Protein AF-A0A977L154-F1 (afdb_monomer)

Mean predicted aligned error: 8.56 Å

Solvent-accessible surface area (backbone atoms only — not comparable to full-atom values): 4660 Å² total; per-residue (Å²): 133,86,77,82,60,89,88,70,61,53,70,66,58,47,51,50,53,52,54,47,68,73,50,70,62,54,68,60,51,49,49,51,25,49,53,54,18,51,52,20,47,53,51,22,52,53,35,50,51,38,53,75,68,67,56,89,52,92,60,40,64,62,51,28,51,49,20,49,51,48,21,53,50,22,51,50,53,42,58,59,75,74,103

Structure (mmCIF, N/CA/C/O backbone):
data_AF-A0A977L154-F1
#
_entry.id   AF-A0A977L154-F1
#
loop_
_atom_site.group_PDB
_atom_site.id
_atom_site.type_symbol
_atom_site.label_atom_id
_atom_site.label_alt_id
_atom_site.label_comp_id
_atom_site.label_asym_id
_atom_site.label_entity_id
_atom_site.label_seq_id
_atom_site.pdbx_PDB_ins_code
_atom_site.Cartn_x
_atom_site.Cartn_y
_atom_site.Cartn_z
_atom_site.occupancy
_atom_site.B_iso_or_equiv
_atom_site.auth_seq_id
_atom_site.auth_comp_id
_atom_site.auth_asym_id
_atom_site.auth_atom_id
_atom_site.pdbx_PDB_model_num
ATOM 1 N N . MET A 1 1 ? -23.886 23.494 31.875 1.00 49.19 1 MET A N 1
ATOM 2 C CA . MET A 1 1 ? -23.634 22.209 31.182 1.00 49.19 1 MET A CA 1
ATOM 3 C C . MET A 1 1 ? -23.798 21.076 32.183 1.00 49.19 1 MET A C 1
ATOM 5 O O . MET A 1 1 ? -22.974 20.947 33.078 1.00 49.19 1 MET A O 1
ATOM 9 N N . VAL A 1 2 ? -24.880 20.302 32.090 1.00 55.47 2 VAL A N 1
ATOM 10 C CA . VAL A 1 2 ? -25.089 19.123 32.945 1.00 55.47 2 VAL A CA 1
ATOM 11 C C . VAL A 1 2 ? -24.153 18.020 32.449 1.00 55.47 2 VAL A C 1
ATOM 13 O O . VAL A 1 2 ? -24.299 17.563 31.318 1.00 55.47 2 VAL A O 1
ATOM 16 N N . LYS A 1 3 ? -23.162 17.619 33.256 1.00 55.25 3 LYS A N 1
ATOM 17 C CA . LYS A 1 3 ? -22.354 16.421 32.979 1.00 55.25 3 LYS A CA 1
ATOM 18 C C . LYS A 1 3 ? -23.270 15.202 33.145 1.00 55.25 3 LYS A C 1
ATOM 20 O O . LYS A 1 3 ? -23.760 15.000 34.256 1.00 55.25 3 LYS A O 1
ATOM 25 N N . PRO A 1 4 ? -23.536 14.403 32.096 1.00 57.97 4 PRO A N 1
ATOM 26 C CA . PRO A 1 4 ? -24.353 13.210 32.255 1.00 57.97 4 PRO A CA 1
ATOM 27 C C . PRO A 1 4 ? -23.647 12.240 33.209 1.00 57.97 4 PRO A C 1
ATOM 29 O O . PRO A 1 4 ? -22.466 11.929 33.050 1.00 57.97 4 PRO A O 1
ATOM 32 N N . SER A 1 5 ? -24.373 11.805 34.238 1.00 58.69 5 SER A N 1
ATOM 33 C CA . SER A 1 5 ? -23.890 10.832 35.215 1.00 58.69 5 SER A CA 1
ATOM 34 C C . SER A 1 5 ? -23.637 9.483 34.518 1.00 58.69 5 SER A C 1
ATOM 36 O O . SER A 1 5 ? -24.512 9.022 33.778 1.00 58.69 5 SER A O 1
ATOM 38 N N . PRO A 1 6 ? -22.495 8.805 34.758 1.00 59.03 6 PRO A N 1
ATOM 39 C CA . PRO A 1 6 ? -22.149 7.539 34.099 1.00 59.03 6 PRO A CA 1
ATOM 40 C C . PRO A 1 6 ? -23.166 6.405 34.323 1.00 59.03 6 PRO A C 1
ATOM 42 O O . PRO A 1 6 ? -23.126 5.398 33.623 1.00 59.03 6 PRO A O 1
ATOM 45 N N . LYS A 1 7 ? -24.102 6.568 35.267 1.00 58.12 7 LYS A N 1
ATOM 46 C CA . LYS A 1 7 ? -25.159 5.599 35.592 1.00 58.12 7 LYS A CA 1
ATOM 47 C C . LYS A 1 7 ? -26.374 5.614 34.644 1.00 58.12 7 LYS A C 1
ATOM 49 O O . LYS A 1 7 ? -27.288 4.831 34.864 1.00 58.12 7 LYS A O 1
ATOM 54 N N . GLN A 1 8 ? -26.413 6.474 33.620 1.00 63.75 8 GLN A N 1
ATOM 55 C CA . GLN A 1 8 ? -27.586 6.637 32.734 1.00 63.75 8 GLN A CA 1
ATOM 56 C C . GLN A 1 8 ? -27.339 6.301 31.252 1.00 63.75 8 GLN A C 1
ATOM 58 O O . GLN A 1 8 ? -28.150 6.645 30.391 1.00 63.75 8 GLN A O 1
ATOM 63 N N . LEU A 1 9 ? -26.234 5.637 30.910 1.00 65.62 9 LEU A N 1
ATOM 64 C CA . LEU A 1 9 ? -26.082 5.105 29.555 1.00 65.62 9 LEU A CA 1
ATOM 65 C C . LEU A 1 9 ? -26.940 3.847 29.423 1.00 65.62 9 LEU A C 1
ATOM 67 O O . LEU A 1 9 ? -26.742 2.884 30.162 1.00 65.62 9 LEU A O 1
ATOM 71 N N . SER A 1 10 ? -27.883 3.852 28.476 1.00 77.69 10 SER A N 1
ATOM 72 C CA . SER A 1 10 ? -28.597 2.629 28.117 1.00 77.69 10 SER A CA 1
ATOM 73 C C . SER A 1 10 ? -27.578 1.539 27.745 1.00 77.69 10 SER A C 1
ATOM 75 O O . SER A 1 10 ? -26.530 1.862 27.167 1.00 77.69 10 SER A O 1
ATOM 77 N N . PRO A 1 11 ? -27.851 0.258 28.052 1.00 77.62 11 PRO A N 1
ATOM 78 C CA . PRO A 1 11 ? -26.926 -0.843 27.775 1.00 77.62 11 PRO A CA 1
ATOM 79 C C . PRO A 1 11 ? -26.428 -0.853 26.323 1.00 77.62 11 PRO A C 1
ATOM 81 O O . PRO A 1 11 ? -25.257 -1.114 26.065 1.00 77.62 11 PRO A O 1
ATOM 84 N N . GLU A 1 12 ? -27.294 -0.465 25.386 1.00 78.94 12 GLU A N 1
ATOM 85 C CA . GLU A 1 12 ? -26.990 -0.322 23.960 1.00 78.94 12 GLU A CA 1
ATOM 86 C C . GLU A 1 12 ? -25.958 0.776 23.667 1.00 78.94 12 GLU A C 1
ATOM 88 O O . GLU A 1 12 ? -24.995 0.549 22.932 1.00 78.94 12 GLU A O 1
ATOM 93 N N . LYS A 1 13 ? -26.112 1.966 24.268 1.00 79.31 13 LYS A N 1
ATOM 94 C CA . LYS A 1 13 ? -25.147 3.065 24.107 1.00 79.31 13 LYS A CA 1
ATOM 95 C C . LYS A 1 13 ? -23.802 2.702 24.725 1.00 79.31 13 LYS A C 1
ATOM 97 O O . LYS A 1 13 ? -22.766 2.987 24.130 1.00 79.31 13 LYS A O 1
ATOM 102 N N . TYR A 1 14 ? -23.807 2.037 25.880 1.00 80.75 14 TYR A N 1
ATOM 103 C CA . TYR A 1 14 ? -22.581 1.558 26.515 1.00 80.75 14 TYR A CA 1
ATOM 104 C C . TYR A 1 14 ? -21.879 0.482 25.672 1.00 80.75 14 TYR A C 1
ATOM 106 O O . TYR A 1 14 ? -20.665 0.548 25.481 1.00 80.75 14 TYR A O 1
ATOM 114 N N . ALA A 1 15 ? -22.628 -0.468 25.104 1.00 79.81 15 ALA A N 1
ATOM 115 C CA . ALA A 1 15 ? -22.086 -1.496 24.217 1.00 79.81 15 ALA A CA 1
ATOM 116 C C . ALA A 1 15 ? -21.458 -0.895 22.951 1.00 79.81 15 ALA A C 1
ATOM 118 O O . ALA A 1 15 ? -20.361 -1.300 22.561 1.00 79.81 15 ALA A O 1
ATOM 119 N N . ARG A 1 16 ? -22.101 0.117 22.353 1.00 76.88 16 ARG A N 1
ATOM 120 C CA . ARG A 1 16 ? -21.577 0.829 21.181 1.00 76.88 16 ARG A CA 1
ATOM 121 C C . ARG A 1 16 ? -20.301 1.611 21.500 1.00 76.88 16 ARG A C 1
ATOM 123 O O . ARG A 1 16 ? -19.312 1.456 20.793 1.00 76.88 16 ARG A O 1
ATOM 130 N N . LEU A 1 17 ? -20.279 2.360 22.604 1.00 78.38 17 LEU A N 1
ATOM 131 C CA . LEU A 1 17 ? -19.080 3.076 23.062 1.00 78.38 17 LEU A CA 1
ATOM 132 C C . LEU A 1 17 ? -17.927 2.116 23.378 1.00 78.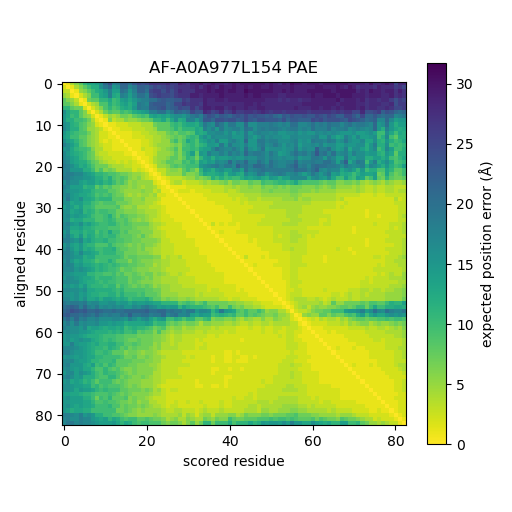38 17 LEU A C 1
ATOM 134 O O . LEU A 1 17 ? -16.777 2.390 23.045 1.00 78.38 17 LEU A O 1
ATOM 138 N N . ARG A 1 18 ? -18.225 0.958 23.977 1.00 77.50 18 ARG A N 1
ATOM 139 C CA . ARG A 1 18 ? -17.232 -0.091 24.238 1.00 77.50 18 ARG A CA 1
ATOM 140 C C . ARG A 1 18 ? -16.696 -0.706 22.942 1.00 77.50 18 ARG A C 1
ATOM 142 O O . ARG A 1 18 ? -15.511 -1.023 22.875 1.00 77.50 18 ARG A O 1
ATOM 149 N N . ALA A 1 19 ? -17.539 -0.860 21.921 1.00 76.62 19 ALA A N 1
ATOM 150 C CA . ALA A 1 19 ? -17.123 -1.324 20.598 1.00 76.62 19 ALA A CA 1
ATOM 151 C C . ALA A 1 19 ? -16.232 -0.293 19.882 1.00 76.62 19 ALA A C 1
ATOM 153 O O . ALA A 1 19 ? -15.193 -0.659 19.337 1.00 76.62 19 ALA A O 1
ATOM 154 N N . GLU A 1 20 ? -16.585 0.992 19.948 1.00 71.31 20 GLU A N 1
ATOM 155 C CA . GLU A 1 20 ? -15.788 2.091 19.386 1.00 71.31 20 GLU A CA 1
ATOM 156 C C . G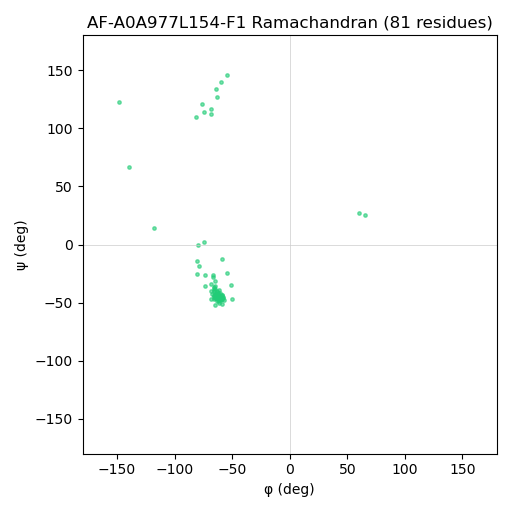LU A 1 20 ? -14.440 2.246 20.112 1.00 71.31 20 GLU A C 1
ATOM 158 O O . GLU A 1 20 ? -13.404 2.405 19.468 1.00 71.31 20 GLU A O 1
ATOM 163 N N . ALA A 1 21 ? -14.419 2.088 21.440 1.00 75.12 21 ALA A N 1
ATOM 164 C CA . ALA A 1 21 ? -13.193 2.107 22.241 1.00 75.12 21 ALA A CA 1
ATOM 165 C C . ALA A 1 21 ? -12.260 0.918 21.956 1.00 75.12 21 ALA A C 1
ATOM 167 O O . ALA A 1 21 ? -11.050 1.027 22.148 1.00 75.12 21 ALA A O 1
ATOM 168 N N . LYS A 1 22 ? -12.796 -0.218 21.490 1.00 76.81 22 LYS A N 1
ATOM 169 C CA . LYS A 1 22 ? -12.003 -1.411 21.156 1.00 76.81 22 LYS A CA 1
ATOM 170 C C . LYS A 1 22 ? -11.201 -1.242 19.859 1.00 76.81 22 LYS A C 1
ATOM 172 O O . LYS A 1 22 ? -10.168 -1.886 19.705 1.00 76.81 22 LYS A O 1
ATOM 177 N N . ALA A 1 23 ? -11.655 -0.389 18.938 1.00 74.94 23 ALA A N 1
ATOM 178 C CA . ALA A 1 23 ? -10.984 -0.126 17.664 1.00 74.94 23 ALA A CA 1
ATOM 179 C C . ALA A 1 23 ? -11.036 1.373 17.306 1.00 74.94 23 ALA A C 1
ATOM 181 O O . ALA A 1 23 ? -11.678 1.752 16.318 1.00 74.94 23 ALA A O 1
ATOM 182 N N . PRO A 1 24 ? -10.352 2.238 18.078 1.00 80.25 24 PRO A N 1
ATOM 183 C CA . PRO A 1 24 ? -10.391 3.677 17.850 1.00 80.25 24 PRO A CA 1
ATOM 184 C C . PRO A 1 24 ? -9.877 4.003 16.444 1.00 80.25 24 PRO A C 1
ATOM 186 O O . PRO A 1 24 ? -8.920 3.391 15.970 1.00 80.25 24 PRO A O 1
ATOM 189 N N . TYR A 1 25 ? -10.519 4.956 15.765 1.00 84.06 25 TYR A N 1
ATOM 190 C CA . TYR A 1 25 ? -10.111 5.465 14.445 1.00 84.06 25 TYR A CA 1
ATOM 191 C C . TYR A 1 25 ? -10.069 4.430 13.303 1.00 84.06 25 TYR A C 1
ATOM 193 O O . TYR A 1 25 ? -9.333 4.616 12.332 1.00 84.06 25 TYR A O 1
ATOM 201 N N . LYS A 1 26 ? -10.869 3.355 13.369 1.00 85.38 26 LYS A N 1
ATOM 202 C CA . LYS A 1 26 ? -10.943 2.336 12.301 1.00 85.38 26 LYS A CA 1
ATOM 203 C C . LYS A 1 26 ? -11.160 2.940 10.905 1.00 85.38 26 LYS A C 1
ATOM 205 O O . LYS A 1 26 ? -10.426 2.607 9.978 1.00 85.38 26 LYS A O 1
ATOM 210 N N . GLY A 1 27 ? -12.105 3.875 10.774 1.00 86.88 27 GLY A N 1
ATOM 211 C CA . GLY A 1 27 ? -12.380 4.550 9.500 1.00 86.88 27 GLY A CA 1
ATOM 212 C C . GLY A 1 27 ? -11.195 5.370 8.978 1.00 86.88 27 GLY A C 1
ATOM 213 O O . GLY A 1 27 ? -10.883 5.311 7.793 1.00 86.88 27 GLY A O 1
ATOM 214 N N . LEU A 1 28 ? -10.473 6.065 9.865 1.00 91.06 28 LEU A N 1
ATOM 215 C CA . LEU A 1 28 ? -9.278 6.827 9.490 1.00 91.06 28 LEU A CA 1
ATOM 216 C C . LEU A 1 28 ? -8.161 5.908 8.980 1.00 91.06 28 LEU A C 1
ATOM 218 O O . LEU A 1 28 ? -7.541 6.208 7.965 1.00 91.06 28 LEU A O 1
ATOM 222 N N . ARG A 1 29 ? -7.928 4.764 9.639 1.00 92.25 29 ARG A N 1
ATOM 223 C CA . ARG A 1 29 ? -6.952 3.772 9.160 1.00 92.25 29 ARG A CA 1
ATOM 224 C C . ARG A 1 29 ? -7.314 3.256 7.771 1.00 92.25 29 ARG A C 1
ATOM 226 O O . ARG A 1 29 ? -6.462 3.244 6.892 1.00 92.25 29 ARG A O 1
ATOM 233 N N . GLN A 1 30 ? -8.576 2.884 7.558 1.00 92.06 30 GLN A N 1
ATOM 234 C CA . GLN A 1 30 ? -9.054 2.417 6.254 1.00 92.06 30 GLN A CA 1
ATOM 235 C C . GLN A 1 30 ? -8.896 3.484 5.166 1.00 92.06 30 GLN A C 1
ATOM 237 O O . GLN A 1 30 ? -8.448 3.159 4.069 1.00 92.06 30 GLN A O 1
ATOM 242 N N . PHE A 1 31 ? -9.196 4.747 5.480 1.00 95.00 31 PHE A N 1
ATOM 243 C CA . PHE A 1 31 ? -8.972 5.867 4.570 1.00 95.00 31 PHE A CA 1
ATOM 244 C C . PHE A 1 31 ? -7.496 5.990 4.175 1.00 95.00 31 PHE A C 1
ATOM 246 O O . PHE A 1 31 ? -7.189 6.097 2.990 1.00 95.00 31 PHE A O 1
ATOM 253 N N . LEU A 1 32 ? -6.578 5.900 5.142 1.00 95.50 32 LEU A N 1
ATOM 254 C CA . LEU A 1 32 ? -5.138 5.937 4.874 1.00 95.50 32 LEU A CA 1
ATOM 255 C C . LEU A 1 32 ? -4.680 4.745 4.026 1.00 95.50 32 LEU A C 1
ATOM 257 O O . LEU A 1 32 ? -3.933 4.937 3.070 1.00 95.50 32 LEU A O 1
ATOM 261 N N . TYR A 1 33 ? -5.148 3.530 4.324 1.00 95.06 33 TYR A N 1
ATOM 262 C CA . TYR A 1 33 ? -4.797 2.337 3.546 1.00 95.06 33 TYR A CA 1
ATOM 263 C C . TYR A 1 33 ? -5.271 2.448 2.098 1.00 95.06 33 TYR A C 1
ATOM 265 O O . TYR A 1 33 ? -4.507 2.165 1.177 1.00 95.06 33 TYR A O 1
ATOM 273 N N . LEU A 1 34 ? -6.506 2.901 1.881 1.00 95.31 34 LEU A N 1
ATOM 274 C CA . LEU A 1 34 ? -7.042 3.086 0.536 1.00 95.31 34 LEU A CA 1
ATOM 275 C C . LEU A 1 34 ? -6.337 4.229 -0.198 1.00 95.31 34 LEU A C 1
ATOM 277 O O . LEU A 1 34 ? -5.917 4.039 -1.333 1.00 95.31 34 LEU A O 1
ATOM 281 N N . GLY A 1 35 ? -6.151 5.385 0.443 1.00 97.00 35 GLY A N 1
ATOM 282 C CA . GLY A 1 35 ? -5.502 6.543 -0.175 1.00 97.00 35 GLY A CA 1
ATOM 283 C C . GLY A 1 35 ? -4.058 6.254 -0.585 1.00 97.00 35 GLY A C 1
ATOM 284 O O . GLY A 1 35 ? -3.686 6.462 -1.741 1.00 97.00 35 GLY A O 1
ATOM 285 N N . LEU A 1 36 ? -3.255 5.712 0.335 1.00 96.81 36 LEU A N 1
ATOM 286 C CA . LEU A 1 36 ? -1.863 5.354 0.054 1.00 96.81 36 LEU A CA 1
ATOM 287 C C . LEU A 1 36 ? -1.763 4.171 -0.915 1.00 96.81 36 LEU A C 1
ATOM 289 O O . LEU A 1 36 ? -0.931 4.199 -1.816 1.00 96.81 36 LEU A O 1
ATOM 293 N N . GLY A 1 37 ? -2.620 3.156 -0.773 1.00 96.69 37 GLY A N 1
ATOM 294 C CA . GLY A 1 37 ? -2.621 1.983 -1.648 1.00 96.69 37 GLY A CA 1
ATOM 295 C C . GLY A 1 37 ? -3.002 2.312 -3.092 1.00 96.69 37 GLY A C 1
ATOM 296 O O . GLY A 1 37 ? -2.323 1.875 -4.022 1.00 96.69 37 GLY A O 1
ATOM 297 N N . LEU A 1 38 ? -4.045 3.123 -3.295 1.00 97.19 38 LEU A N 1
ATOM 298 C CA . LEU A 1 38 ? -4.454 3.578 -4.628 1.00 97.19 38 LEU A CA 1
ATOM 299 C C . LEU A 1 38 ? -3.384 4.471 -5.258 1.00 97.19 38 LEU A C 1
ATOM 301 O O . LEU A 1 38 ? -3.023 4.258 -6.414 1.00 97.19 38 LEU A O 1
ATOM 305 N N . SER A 1 39 ? -2.833 5.414 -4.489 1.00 97.25 39 SER A N 1
ATOM 306 C CA . SER A 1 39 ? -1.738 6.274 -4.950 1.00 97.25 39 SER A CA 1
ATOM 307 C C . SER A 1 39 ? -0.529 5.448 -5.398 1.00 97.25 39 SER A C 1
ATOM 309 O O . SER A 1 39 ? -0.026 5.623 -6.510 1.00 97.25 39 SER A O 1
ATOM 311 N N . ALA A 1 40 ? -0.124 4.469 -4.584 1.00 96.75 40 ALA A N 1
ATOM 312 C CA . ALA A 1 40 ? 0.994 3.598 -4.914 1.00 96.75 40 ALA A CA 1
ATOM 313 C C . ALA A 1 40 ? 0.722 2.724 -6.147 1.00 96.75 40 ALA A C 1
ATOM 315 O O . ALA A 1 40 ? 1.606 2.520 -6.974 1.00 96.75 40 ALA A O 1
ATOM 316 N N . THR A 1 41 ? -0.518 2.265 -6.327 1.00 97.25 41 THR A N 1
ATOM 317 C CA . THR A 1 41 ? -0.926 1.495 -7.514 1.00 97.25 41 THR A CA 1
ATOM 318 C C . THR A 1 41 ? -0.808 2.326 -8.793 1.00 97.25 41 THR A C 1
ATOM 320 O O . THR A 1 41 ? -0.277 1.845 -9.795 1.00 97.25 41 THR A O 1
ATOM 323 N N . ILE A 1 42 ? -1.242 3.591 -8.759 1.00 97.44 42 ILE A N 1
ATOM 324 C CA . ILE A 1 42 ? -1.091 4.518 -9.891 1.00 97.44 42 ILE A CA 1
ATOM 325 C C . ILE A 1 42 ? 0.397 4.745 -10.189 1.00 97.44 42 ILE A C 1
ATOM 327 O O . ILE A 1 42 ? 0.821 4.630 -11.340 1.00 97.44 42 ILE A O 1
ATOM 331 N N . GLY A 1 43 ? 1.205 5.001 -9.155 1.00 95.50 43 GLY A N 1
ATOM 332 C CA . GLY A 1 43 ? 2.654 5.156 -9.289 1.00 95.50 43 GLY A CA 1
ATOM 333 C C . GLY A 1 43 ? 3.327 3.924 -9.899 1.00 95.50 43 GLY A C 1
ATOM 334 O O . GLY A 1 43 ? 4.121 4.057 -10.830 1.00 95.50 43 GLY A O 1
ATOM 335 N N . ALA A 1 44 ? 2.972 2.722 -9.436 1.00 96.69 44 ALA A N 1
ATOM 336 C CA . ALA A 1 44 ? 3.462 1.463 -9.993 1.00 96.69 44 ALA A CA 1
ATOM 337 C C . ALA A 1 44 ? 3.097 1.324 -11.477 1.00 96.69 44 ALA A C 1
ATOM 339 O O . ALA A 1 44 ? 3.964 0.990 -12.279 1.00 96.69 44 ALA A O 1
ATOM 340 N N . GLY A 1 45 ? 1.856 1.644 -11.859 1.00 96.62 45 GLY A N 1
ATOM 341 C CA . GLY A 1 45 ? 1.423 1.630 -13.258 1.00 96.62 45 GLY A CA 1
ATOM 342 C C . GLY A 1 45 ? 2.253 2.568 -14.138 1.00 96.62 45 GLY A C 1
ATOM 343 O O . GLY A 1 45 ? 2.700 2.177 -15.213 1.00 96.62 45 GLY A O 1
ATOM 344 N N . ILE A 1 46 ? 2.541 3.777 -13.653 1.00 95.44 46 ILE A N 1
ATOM 345 C CA . ILE A 1 46 ? 3.373 4.754 -14.365 1.00 95.44 46 ILE A CA 1
ATOM 346 C C . ILE A 1 46 ? 4.809 4.240 -14.556 1.00 95.44 46 ILE A C 1
ATOM 348 O O . ILE A 1 46 ? 5.332 4.301 -15.669 1.00 95.44 46 ILE A O 1
ATOM 352 N N . PHE A 1 47 ? 5.460 3.728 -13.507 1.00 94.81 47 PHE A N 1
ATOM 353 C CA . PHE A 1 47 ? 6.824 3.192 -13.623 1.00 94.81 47 PHE A CA 1
ATOM 354 C C . PHE A 1 47 ? 6.883 1.913 -14.460 1.00 94.81 47 PHE A C 1
ATOM 356 O O . PHE A 1 47 ? 7.845 1.714 -15.197 1.00 94.81 47 PHE A O 1
ATOM 363 N N . PHE A 1 48 ? 5.845 1.082 -14.400 1.00 95.56 48 PHE A N 1
ATOM 364 C CA . PHE A 1 48 ? 5.721 -0.111 -15.227 1.00 95.56 48 PHE A CA 1
ATOM 365 C C . PHE A 1 48 ? 5.620 0.247 -16.713 1.00 95.56 48 PHE A C 1
ATOM 367 O O . PHE A 1 48 ? 6.353 -0.304 -17.530 1.00 95.56 48 PHE A O 1
ATOM 374 N N . LEU A 1 49 ? 4.784 1.226 -17.069 1.00 96.06 49 LEU A N 1
ATOM 375 C CA . LEU A 1 49 ? 4.689 1.711 -18.447 1.00 96.06 49 LEU A CA 1
ATOM 376 C C . LEU A 1 49 ? 5.990 2.372 -18.919 1.00 96.06 49 LEU A C 1
ATOM 378 O O . LEU A 1 49 ? 6.391 2.162 -20.058 1.00 96.06 49 LEU A O 1
ATOM 382 N N . GLN A 1 50 ? 6.679 3.128 -18.057 1.00 94.19 50 GLN A N 1
ATOM 383 C CA . GLN A 1 50 ? 7.998 3.684 -18.384 1.00 94.19 50 GLN A CA 1
ATOM 384 C C . GLN A 1 50 ? 9.038 2.588 -18.643 1.00 94.19 50 GLN A C 1
ATOM 386 O O . GLN A 1 50 ? 9.786 2.689 -19.614 1.00 94.19 50 GLN A O 1
ATOM 391 N N . PHE A 1 51 ? 9.050 1.536 -17.820 1.00 93.56 51 PHE A N 1
ATOM 392 C CA . PHE A 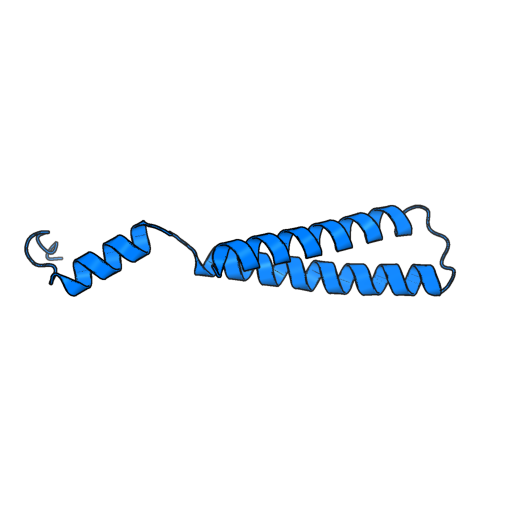1 51 ? 9.909 0.369 -18.014 1.00 93.56 51 PHE A CA 1
ATOM 393 C C . PHE A 1 51 ? 9.631 -0.312 -19.362 1.00 93.56 51 PHE A C 1
ATOM 395 O O . PHE A 1 51 ? 10.558 -0.558 -20.129 1.00 93.56 51 PHE A O 1
ATOM 402 N N . LEU A 1 52 ? 8.355 -0.542 -19.696 1.00 94.56 52 LEU A N 1
ATOM 403 C CA . LEU A 1 52 ? 7.957 -1.123 -20.985 1.00 94.56 52 LEU A CA 1
ATOM 404 C C . LEU A 1 52 ? 8.281 -0.222 -22.183 1.00 94.56 52 LEU A C 1
ATOM 406 O O . LEU A 1 52 ? 8.565 -0.724 -23.266 1.00 94.56 52 LEU A O 1
ATOM 410 N N . ALA A 1 53 ? 8.257 1.097 -21.999 1.00 95.12 53 ALA A N 1
ATOM 411 C CA . ALA A 1 53 ? 8.609 2.064 -23.033 1.00 95.12 53 ALA A CA 1
ATOM 412 C C . ALA A 1 53 ? 10.125 2.156 -23.299 1.00 95.12 53 ALA A C 1
ATOM 414 O O . ALA A 1 53 ? 10.539 2.999 -24.093 1.00 95.12 53 ALA A O 1
ATOM 415 N N . GLY A 1 54 ? 10.956 1.350 -22.624 1.00 90.69 54 GLY A N 1
ATOM 416 C CA . GLY A 1 54 ? 12.412 1.404 -22.765 1.00 90.69 54 GLY A CA 1
ATOM 417 C C . GLY A 1 54 ? 13.009 2.717 -22.256 1.00 90.69 54 GLY A C 1
ATOM 418 O O . GLY A 1 54 ? 14.053 3.153 -22.735 1.00 90.69 54 GLY A O 1
ATOM 419 N N . ARG A 1 55 ? 12.331 3.401 -21.320 1.00 87.69 55 ARG A N 1
ATOM 420 C CA . ARG A 1 55 ? 12.913 4.564 -20.646 1.00 87.69 55 ARG A CA 1
ATOM 421 C C . ARG A 1 55 ? 14.040 4.054 -19.759 1.00 87.69 55 ARG A C 1
ATOM 423 O O . ARG A 1 55 ? 13.780 3.398 -18.756 1.00 87.69 55 ARG A O 1
ATOM 430 N N . ASP A 1 56 ? 15.273 4.400 -20.095 1.00 78.62 56 ASP A N 1
ATOM 431 C CA . ASP A 1 56 ? 16.409 4.060 -19.252 1.00 78.62 56 ASP A CA 1
ATOM 432 C C . ASP A 1 56 ? 16.531 5.069 -18.113 1.00 78.62 56 ASP A C 1
ATOM 434 O O . ASP A 1 56 ? 16.840 6.249 -18.282 1.00 78.62 56 ASP A O 1
ATOM 438 N N . SER A 1 57 ? 16.233 4.607 -16.906 1.00 84.25 57 SER A N 1
ATOM 439 C CA . SER A 1 57 ? 16.513 5.333 -15.675 1.00 84.25 57 SER A CA 1
ATOM 440 C C . SER A 1 57 ? 16.799 4.324 -14.582 1.00 84.25 57 SER A C 1
ATOM 442 O O . SER A 1 57 ? 15.958 3.488 -14.252 1.00 84.25 57 SER A O 1
ATOM 444 N N . ILE A 1 58 ? 17.979 4.445 -13.974 1.00 89.88 58 ILE A N 1
ATOM 445 C CA . ILE A 1 58 ? 18.455 3.564 -12.893 1.0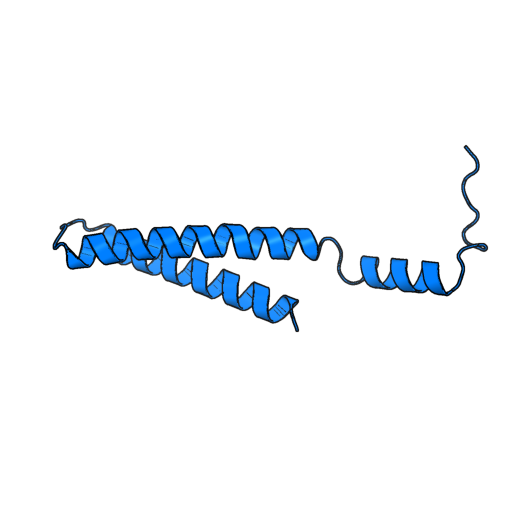0 89.88 58 ILE A CA 1
ATOM 446 C C . ILE A 1 58 ? 17.446 3.516 -11.727 1.00 89.88 58 ILE A C 1
ATOM 448 O O . ILE A 1 58 ? 17.357 2.526 -11.006 1.00 89.88 58 ILE A O 1
ATOM 452 N N . ALA A 1 59 ? 16.627 4.561 -11.579 1.00 91.19 59 ALA A N 1
ATOM 453 C CA . ALA A 1 59 ? 15.605 4.665 -10.547 1.00 91.19 59 ALA A CA 1
ATOM 454 C C . ALA A 1 59 ? 14.288 3.906 -10.835 1.00 91.19 59 ALA A C 1
ATOM 456 O O . ALA A 1 59 ? 13.496 3.738 -9.910 1.00 91.19 59 ALA A O 1
ATOM 457 N N . ILE A 1 60 ? 14.007 3.448 -12.065 1.00 93.94 60 ILE A N 1
ATOM 458 C CA . ILE A 1 60 ? 12.690 2.865 -12.415 1.00 93.94 60 ILE A CA 1
ATOM 459 C C . ILE A 1 60 ? 12.415 1.573 -11.649 1.00 93.94 60 ILE A C 1
ATOM 461 O O . ILE A 1 60 ? 11.373 1.456 -11.013 1.00 93.94 60 ILE A O 1
ATOM 465 N N . LEU A 1 61 ? 13.348 0.622 -11.683 1.00 92.81 61 LEU A N 1
ATOM 466 C CA . LEU A 1 61 ? 13.221 -0.670 -11.003 1.00 92.81 61 LEU A CA 1
ATOM 467 C C . LEU A 1 61 ? 13.021 -0.534 -9.481 1.00 92.81 61 LEU A C 1
ATOM 469 O O . LEU A 1 61 ? 12.051 -1.100 -8.969 1.00 92.81 61 LEU A O 1
ATOM 473 N N . PRO A 1 62 ? 13.858 0.223 -8.740 1.00 94.94 62 PRO A N 1
ATOM 474 C CA . PRO A 1 62 ? 13.652 0.393 -7.304 1.00 94.94 62 PRO A CA 1
ATOM 475 C C . PRO A 1 62 ? 12.365 1.163 -6.980 1.00 94.94 62 PRO A C 1
ATOM 477 O O . PRO A 1 62 ? 11.666 0.784 -6.040 1.00 94.94 62 PRO A O 1
ATOM 480 N N . ASN A 1 63 ? 11.988 2.176 -7.770 1.00 95.06 63 ASN A N 1
ATOM 481 C CA . ASN A 1 63 ? 10.718 2.882 -7.572 1.00 95.06 63 ASN A CA 1
ATOM 482 C C . ASN A 1 63 ? 9.513 1.973 -7.830 1.00 95.06 63 ASN A C 1
ATOM 484 O O . ASN A 1 63 ? 8.574 1.970 -7.039 1.00 95.06 63 ASN A O 1
ATOM 488 N N . LEU A 1 64 ? 9.541 1.167 -8.893 1.00 95.44 64 LEU A N 1
ATOM 489 C CA . LEU A 1 64 ? 8.489 0.197 -9.189 1.00 95.44 64 LEU A CA 1
ATOM 490 C C . LEU A 1 64 ? 8.345 -0.816 -8.046 1.00 95.44 64 LEU A C 1
ATOM 492 O O . LEU A 1 64 ? 7.235 -1.040 -7.566 1.00 95.44 64 LEU A O 1
ATOM 496 N N . GLY A 1 65 ? 9.462 -1.368 -7.561 1.00 96.31 65 GLY A N 1
ATOM 497 C CA . GLY A 1 65 ? 9.473 -2.281 -6.418 1.00 96.31 65 GLY A CA 1
ATOM 498 C C . GLY A 1 65 ? 8.900 -1.647 -5.148 1.00 96.31 65 GLY A C 1
ATOM 499 O O . GLY A 1 65 ? 8.070 -2.262 -4.477 1.00 96.31 65 GLY A O 1
ATOM 500 N N . LEU A 1 66 ? 9.272 -0.397 -4.852 1.00 97.12 66 LEU A N 1
ATOM 501 C CA . LEU A 1 66 ? 8.737 0.348 -3.712 1.00 97.12 66 LEU A CA 1
ATOM 502 C C . LEU A 1 66 ? 7.223 0.560 -3.838 1.00 97.12 66 LEU A C 1
ATOM 504 O O . LEU A 1 66 ? 6.491 0.284 -2.890 1.00 97.12 66 LEU A O 1
ATOM 508 N N . GLN A 1 67 ? 6.745 1.008 -5.002 1.00 96.62 67 GLN A N 1
A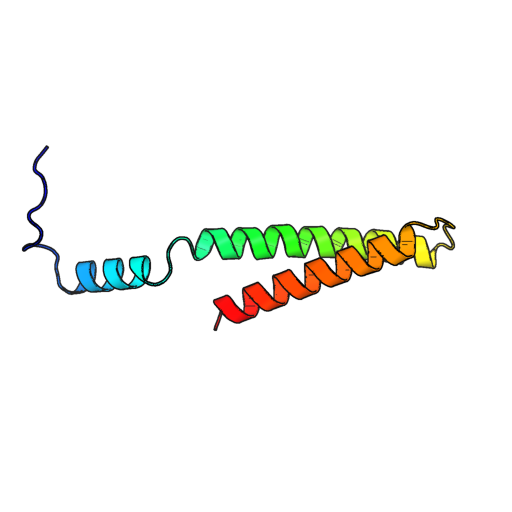TOM 509 C CA . GLN A 1 67 ? 5.322 1.269 -5.233 1.00 96.62 67 GLN A CA 1
ATOM 510 C C . GLN A 1 67 ? 4.486 -0.011 -5.116 1.00 96.62 67 GLN A C 1
ATOM 512 O O . GLN A 1 67 ? 3.464 -0.026 -4.430 1.00 96.62 67 GLN A O 1
ATOM 517 N N . VAL A 1 68 ? 4.956 -1.116 -5.703 1.00 97.56 68 VAL A N 1
ATOM 518 C CA . VAL A 1 68 ? 4.312 -2.432 -5.568 1.00 97.56 68 VAL A CA 1
ATOM 519 C C . VAL A 1 68 ? 4.319 -2.898 -4.109 1.00 97.56 68 VAL A C 1
ATOM 521 O O . VAL A 1 68 ? 3.293 -3.362 -3.611 1.00 97.56 68 VAL A O 1
ATOM 524 N N . GLY A 1 69 ? 5.438 -2.732 -3.399 1.00 97.38 69 GLY A N 1
ATOM 525 C CA . GLY A 1 69 ? 5.561 -3.096 -1.988 1.00 97.38 69 GLY A CA 1
ATOM 526 C C . GLY A 1 69 ? 4.597 -2.318 -1.090 1.00 97.38 69 GLY A C 1
ATOM 527 O O . GLY A 1 69 ? 3.894 -2.916 -0.274 1.00 97.38 69 GLY A O 1
ATOM 528 N N . VAL A 1 70 ? 4.504 -0.999 -1.276 1.00 97.56 70 VAL A N 1
ATOM 529 C CA . VAL A 1 70 ? 3.562 -0.145 -0.538 1.00 97.56 70 VAL A CA 1
ATOM 530 C C . VAL A 1 70 ? 2.118 -0.517 -0.872 1.00 97.56 70 VAL A C 1
ATOM 532 O O . VAL A 1 70 ? 1.320 -0.698 0.048 1.00 97.56 70 VAL A O 1
ATOM 535 N N . ALA A 1 71 ? 1.775 -0.699 -2.150 1.00 97.31 71 ALA A N 1
ATOM 536 C CA . ALA A 1 71 ? 0.428 -1.099 -2.557 1.00 97.31 71 ALA A CA 1
ATOM 537 C C . ALA A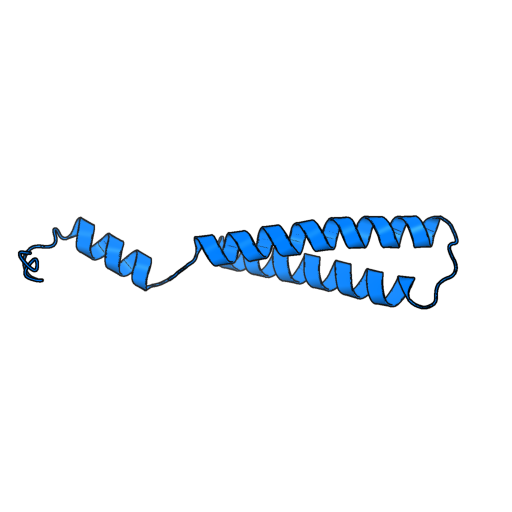 1 71 ? 0.017 -2.444 -1.927 1.00 97.31 71 ALA A C 1
ATOM 539 O O . ALA A 1 71 ? -1.058 -2.549 -1.328 1.00 97.31 71 ALA A O 1
ATOM 540 N N . ALA A 1 72 ? 0.898 -3.448 -1.979 1.00 97.38 72 ALA A N 1
ATOM 541 C CA . ALA A 1 72 ? 0.667 -4.759 -1.377 1.00 97.38 72 ALA A CA 1
ATOM 542 C C . ALA A 1 72 ? 0.513 -4.678 0.151 1.00 97.38 72 ALA A C 1
ATOM 544 O O . ALA A 1 72 ? -0.397 -5.296 0.712 1.00 97.38 72 ALA A O 1
ATOM 545 N N . LEU A 1 73 ? 1.355 -3.885 0.824 1.00 97.75 73 LEU A N 1
ATOM 546 C CA . LEU A 1 73 ? 1.277 -3.659 2.267 1.00 97.75 73 LEU A CA 1
ATOM 547 C C . LEU A 1 73 ? -0.054 -3.008 2.660 1.00 97.75 73 LEU A C 1
ATOM 549 O O . LEU A 1 73 ? -0.726 -3.494 3.571 1.00 97.75 73 LEU A O 1
ATOM 553 N N . MET A 1 74 ? -0.456 -1.942 1.965 1.00 97.06 74 MET A N 1
ATOM 554 C CA . MET A 1 74 ? -1.705 -1.233 2.253 1.00 97.06 74 MET A CA 1
ATOM 555 C C . MET A 1 74 ? -2.926 -2.123 2.015 1.00 97.06 74 MET A C 1
ATOM 557 O O . MET A 1 74 ? -3.824 -2.174 2.858 1.00 97.06 74 MET A O 1
ATOM 561 N N . PHE A 1 75 ? -2.935 -2.897 0.926 1.00 95.44 75 PHE A N 1
ATOM 562 C CA . PHE A 1 75 ? -3.998 -3.863 0.655 1.00 95.44 75 PHE A CA 1
ATOM 563 C C . PHE A 1 75 ? -4.061 -4.966 1.722 1.00 95.44 75 PHE A C 1
ATOM 565 O O . PHE A 1 75 ? -5.140 -5.342 2.187 1.00 95.44 75 PHE A O 1
ATOM 572 N N . TRP A 1 76 ? -2.906 -5.468 2.165 1.00 96.31 76 TRP A 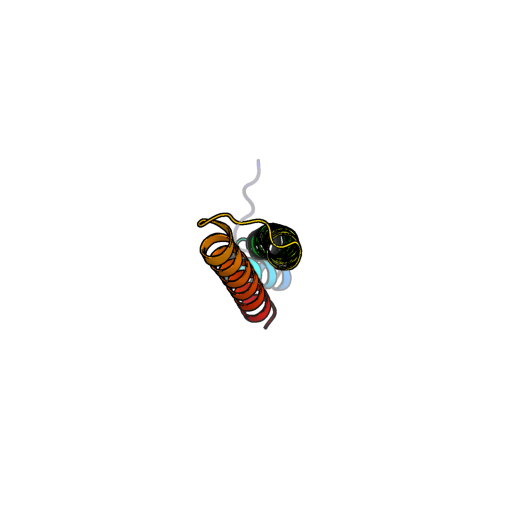N 1
ATOM 573 C CA . TRP A 1 76 ? -2.835 -6.462 3.232 1.00 96.31 76 TRP A CA 1
ATOM 574 C C . TRP A 1 76 ? -3.351 -5.920 4.571 1.00 96.31 76 TRP A C 1
ATOM 576 O O . TRP A 1 76 ? -4.134 -6.609 5.230 1.00 96.31 76 TRP A O 1
ATOM 586 N N . LEU A 1 77 ? -2.973 -4.693 4.951 1.00 94.56 77 LEU A N 1
ATOM 587 C CA . LEU A 1 77 ? -3.475 -4.022 6.157 1.00 94.56 77 LEU A CA 1
ATOM 588 C C . LEU A 1 77 ? -4.989 -3.811 6.090 1.00 94.56 77 LEU A C 1
ATOM 590 O O . LEU A 1 77 ? -5.699 -4.173 7.029 1.00 94.56 77 LEU A O 1
ATOM 594 N N . PHE A 1 78 ? -5.498 -3.326 4.955 1.00 92.62 78 PHE A N 1
ATOM 595 C CA . PHE A 1 78 ? -6.933 -3.162 4.734 1.00 92.62 78 PHE A CA 1
ATOM 596 C C . PHE A 1 78 ? -7.689 -4.488 4.894 1.00 92.62 78 PHE A C 1
ATOM 598 O O . PHE A 1 78 ? -8.673 -4.562 5.628 1.00 92.62 78 PHE A O 1
ATOM 605 N N . ARG A 1 79 ? -7.182 -5.574 4.297 1.00 92.31 79 ARG A N 1
ATOM 606 C CA . ARG A 1 79 ? -7.777 -6.916 4.409 1.00 92.31 79 ARG A CA 1
ATOM 607 C C . ARG A 1 79 ? -7.695 -7.508 5.819 1.00 92.31 79 ARG A C 1
ATOM 609 O O . ARG A 1 79 ? -8.502 -8.370 6.170 1.00 92.31 79 ARG A O 1
ATOM 616 N N . ARG A 1 80 ? -6.697 -7.127 6.620 1.00 92.50 80 ARG A N 1
ATOM 617 C CA . ARG A 1 80 ? -6.614 -7.523 8.036 1.00 92.50 80 ARG A CA 1
ATOM 618 C C . ARG A 1 80 ? -7.614 -6.773 8.903 1.00 92.50 80 ARG A C 1
ATOM 620 O O . ARG A 1 80 ? -8.134 -7.373 9.824 1.00 92.50 80 ARG A O 1
ATOM 627 N N . GLU A 1 81 ? -7.874 -5.508 8.599 1.00 87.31 81 GLU A N 1
ATOM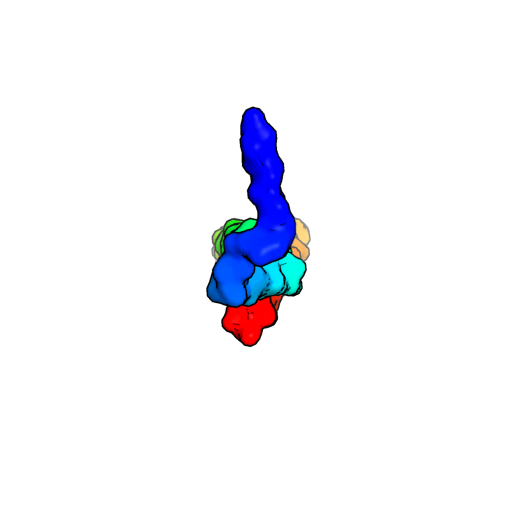 628 C CA . GLU A 1 81 ? -8.813 -4.649 9.332 1.00 87.31 81 GLU A CA 1
ATOM 629 C C . GLU A 1 81 ? -10.287 -4.899 8.937 1.00 87.31 81 GLU A C 1
ATOM 631 O O . GLU A 1 81 ? -11.214 -4.613 9.703 1.00 87.31 81 GLU A O 1
ATOM 636 N N . ALA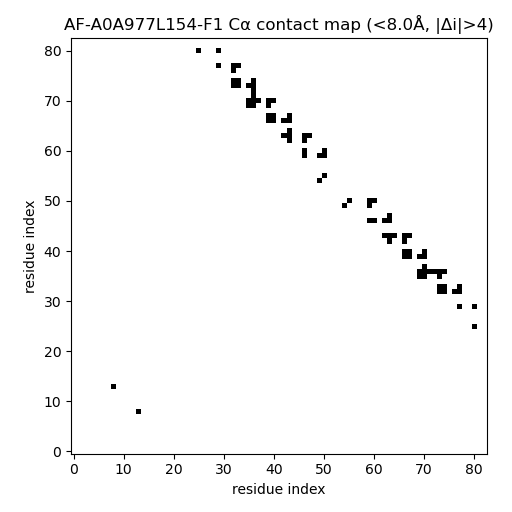 A 1 82 ? -10.512 -5.405 7.720 1.00 79.94 82 ALA A N 1
ATOM 637 C CA . ALA A 1 82 ? -11.828 -5.802 7.217 1.00 79.94 82 ALA A CA 1
ATOM 638 C C . ALA A 1 82 ? -12.300 -7.175 7.733 1.00 79.94 82 ALA A C 1
ATOM 640 O O . ALA A 1 82 ? -13.494 -7.455 7.663 1.00 79.94 82 ALA A O 1
ATOM 641 N N . ARG A 1 83 ? -11.380 -8.011 8.229 1.00 75.25 83 ARG A N 1
ATOM 642 C CA . ARG A 1 83 ? -11.689 -9.258 8.943 1.00 75.25 83 ARG A CA 1
ATOM 643 C C . ARG A 1 83 ? -11.880 -8.987 10.428 1.00 75.25 83 ARG A C 1
ATOM 645 O O . ARG A 1 83 ? -12.731 -9.678 11.019 1.00 75.25 83 ARG A O 1
#

Secondary structure (DSSP, 8-state):
--PPPGGG--HHHHHHHHHHHHSTTHHHHHHHHHHHHHHHHHHHHHHHHHHHTT---TTHHHHHHHHHHHHHHHHHHHHHH--

Nearest PDB structures (foldseek):
  8tsh-assembly1_F  TM=7.853E-01  e=1.819E+00  Caldimonas thermodepolymerans
  4biz-assembly2_D  TM=7.009E-01  e=6.249E+00  Escherichia coli K-12

InterPro domains:
  IPR021883 Protein LOW PSII ACCUMULATION 1-like [PF11998] (11-81)

Sequence (83 aa):
MVKPSPKQLSPEKYARLRAEAKAPYKGLRQFLYLGLGLSATIGAGIFFLQFLAGRDSIAILPNLGLQVGVAALMFWLFRREAR

Organism: NCBI:txid2824559

pLDDT: mean 86.69, std 12.51, range [49.19, 97.75]

Foldseek 3Di:
DDDDDPVPQDPVNVVVVVVCVVPPCLVVLLVCLCVLLVVLVVQLVVLVVCVVVVPDDPCSVVSNVVSVVSNVVSVVVNVVSVD

Radius of gyration: 21.54 Å; Cα contacts (8 Å, |Δi|>4): 45; chains: 1; bounding box: 47×32×59 Å